Protein AF-A0A2I0X3A6-F1 (afdb_monomer_lite)

Foldseek 3Di:
DKDDDQQWIWDWDDPDPVDIDIDIGGHPDDDDPVNVVVVVVVVVVVVVVVVVD

Organism: NCBI:txid906689

Secondary structure (DSSP, 8-state):
-EEEETTEEEEEEESSSS-EEEEEEE-SSPPPHHHHHHHHHHHHHHHHHTT--

Sequence (53 aa):
MVLISPKFRFYRCKVSQSRDTLVLERGRAVLTFFQGAEAVLVFLERGRMSRRR

Structure (mmCIF, N/CA/C/O backbone):
data_AF-A0A2I0X3A6-F1
#
_entry.id   AF-A0A2I0X3A6-F1
#
loop_
_atom_site.group_PDB
_atom_site.id
_atom_site.type_symbol
_atom_site.label_atom_id
_atom_site.label_alt_id
_atom_site.label_comp_id
_atom_site.label_asym_id
_atom_site.label_entity_id
_atom_site.label_seq_id
_atom_site.pdbx_PDB_ins_code
_atom_site.Cartn_x
_atom_site.Cartn_y
_atom_site.Cartn_z
_atom_site.occupancy
_atom_site.B_iso_or_equiv
_atom_site.auth_seq_id
_atom_site.auth_comp_id
_atom_site.auth_asym_id
_atom_site.auth_atom_id
_atom_s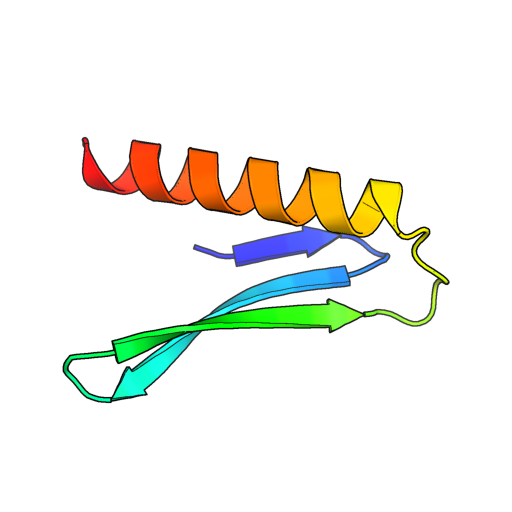ite.pdbx_PDB_model_num
ATOM 1 N N . MET A 1 1 ? -10.257 4.754 0.284 1.00 65.88 1 MET A N 1
ATOM 2 C CA . MET A 1 1 ? -9.223 5.505 -0.462 1.00 65.88 1 MET A CA 1
ATOM 3 C C . MET A 1 1 ? -8.332 4.509 -1.189 1.00 65.88 1 MET A C 1
ATOM 5 O O . MET A 1 1 ? -7.926 3.538 -0.559 1.00 65.88 1 MET A O 1
ATOM 9 N N . VAL A 1 2 ? -8.083 4.717 -2.482 1.00 70.94 2 VAL A N 1
ATOM 10 C CA . VAL A 1 2 ? -7.288 3.829 -3.349 1.00 70.94 2 VAL A CA 1
ATOM 11 C C . VAL A 1 2 ? -6.355 4.702 -4.193 1.00 70.94 2 VAL A C 1
ATOM 13 O O . VAL A 1 2 ? -6.777 5.766 -4.643 1.00 70.94 2 VAL A O 1
ATOM 16 N N . LEU A 1 3 ? -5.105 4.277 -4.386 1.00 73.69 3 LEU A N 1
ATOM 17 C CA . LEU A 1 3 ? -4.146 4.915 -5.290 1.00 73.69 3 LEU A CA 1
ATOM 18 C C . LEU A 1 3 ? -3.686 3.887 -6.326 1.00 73.69 3 LEU A C 1
ATOM 20 O O . LEU A 1 3 ? -3.174 2.826 -5.973 1.00 73.69 3 LEU A O 1
ATOM 24 N N . ILE A 1 4 ? -3.915 4.193 -7.602 1.00 76.62 4 ILE A N 1
ATOM 25 C CA . ILE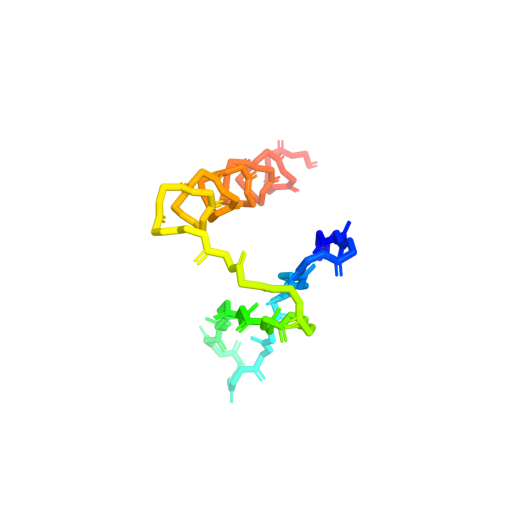 A 1 4 ? -3.689 3.277 -8.723 1.00 76.62 4 ILE A CA 1
ATOM 26 C C . ILE A 1 4 ? -2.613 3.873 -9.626 1.00 76.62 4 ILE A C 1
ATOM 28 O O . ILE A 1 4 ? -2.723 5.014 -10.063 1.00 76.62 4 ILE A O 1
ATOM 32 N N . SER A 1 5 ? -1.589 3.079 -9.912 1.00 76.69 5 SER A N 1
ATOM 33 C CA . SER A 1 5 ? -0.517 3.356 -10.862 1.00 76.69 5 SER A CA 1
ATOM 34 C C . SER A 1 5 ? -0.363 2.146 -11.793 1.00 76.69 5 SER A C 1
ATOM 36 O O . SER A 1 5 ? -0.636 1.019 -11.375 1.00 76.69 5 SER A O 1
ATOM 38 N N . PRO A 1 6 ? 0.128 2.306 -13.036 1.00 78.69 6 PRO A N 1
ATOM 39 C CA . PRO A 1 6 ? 0.481 1.167 -13.890 1.00 78.69 6 PRO A CA 1
ATOM 40 C C . PRO A 1 6 ? 1.485 0.203 -13.235 1.00 78.69 6 PRO A C 1
ATOM 42 O O . PRO A 1 6 ? 1.539 -0.977 -13.574 1.00 78.69 6 PRO A O 1
ATOM 45 N N . LYS A 1 7 ? 2.286 0.710 -12.288 1.00 79.31 7 LYS A N 1
ATOM 46 C CA . LYS A 1 7 ? 3.329 -0.052 -11.595 1.00 79.31 7 LYS A CA 1
ATOM 47 C C . LYS A 1 7 ? 2.847 -0.708 -10.301 1.00 79.31 7 LYS A C 1
ATOM 49 O O . LYS A 1 7 ? 3.457 -1.680 -9.874 1.00 79.31 7 LYS A O 1
ATOM 54 N N . PHE A 1 8 ? 1.798 -0.192 -9.661 1.00 80.12 8 PHE A N 1
ATOM 55 C CA . PHE A 1 8 ? 1.309 -0.700 -8.375 1.00 80.12 8 PHE A CA 1
ATOM 56 C C . PHE A 1 8 ? -0.098 -0.219 -8.037 1.00 80.12 8 PHE A C 1
ATOM 58 O O . PHE A 1 8 ? -0.588 0.779 -8.565 1.00 80.12 8 PHE A O 1
ATOM 65 N N . ARG A 1 9 ? -0.716 -0.883 -7.064 1.00 84.38 9 ARG A N 1
ATOM 66 C CA . ARG A 1 9 ? -1.969 -0.462 -6.445 1.00 84.38 9 ARG A CA 1
ATOM 67 C C . ARG A 1 9 ? -1.799 -0.403 -4.934 1.00 84.38 9 ARG A C 1
ATOM 69 O O . ARG A 1 9 ? -1.301 -1.348 -4.330 1.00 84.38 9 ARG A O 1
ATOM 76 N N . PHE A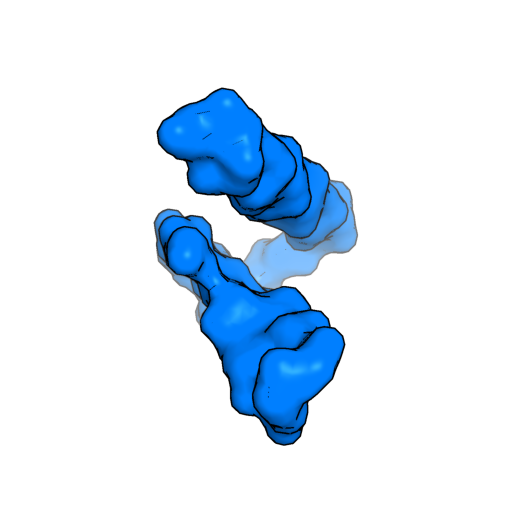 1 10 ? -2.240 0.699 -4.336 1.00 85.94 10 PHE A N 1
ATOM 77 C CA . PHE A 1 10 ? -2.428 0.813 -2.895 1.00 85.94 10 PHE A CA 1
ATOM 78 C C . PHE A 1 10 ? -3.902 0.913 -2.568 1.00 85.94 10 PHE A C 1
ATOM 80 O O . PHE A 1 10 ? -4.622 1.758 -3.106 1.00 85.94 10 PHE A O 1
ATOM 87 N N . TYR A 1 11 ? -4.338 0.102 -1.620 1.00 84.69 11 TYR A N 1
ATOM 88 C CA . TYR A 1 11 ? -5.684 0.185 -1.087 1.00 84.69 11 TYR A CA 1
ATOM 89 C C . TYR A 1 11 ? -5.699 -0.209 0.379 1.00 84.69 11 TYR A C 1
ATOM 91 O O . TYR A 1 11 ? -4.824 -0.906 0.893 1.00 84.69 11 TYR A O 1
ATOM 99 N N . ARG A 1 12 ? -6.722 0.284 1.068 1.00 83.50 12 ARG A N 1
ATOM 100 C CA . ARG A 1 12 ? -6.971 -0.037 2.465 1.00 83.50 12 ARG A CA 1
ATOM 101 C C . ARG A 1 12 ? -7.973 -1.180 2.532 1.00 83.50 12 ARG A C 1
ATOM 103 O O . ARG A 1 12 ? -9.025 -1.094 1.905 1.00 83.50 12 ARG A O 1
ATOM 110 N N . CYS A 1 13 ? -7.653 -2.217 3.290 1.00 85.75 13 CYS A N 1
ATOM 111 C CA . CYS A 1 13 ? -8.527 -3.361 3.522 1.00 85.75 13 CYS A CA 1
ATOM 112 C C . CYS A 1 13 ? -8.892 -3.437 5.011 1.00 85.75 13 CYS A C 1
ATOM 114 O O . CYS A 1 13 ? -8.069 -3.100 5.861 1.00 85.75 13 CYS A O 1
ATOM 116 N N . LYS A 1 14 ? -10.113 -3.869 5.336 1.00 87.81 14 LYS A N 1
ATOM 117 C CA . LYS A 1 14 ? -10.521 -4.174 6.714 1.00 87.81 14 LYS A CA 1
ATOM 118 C C . LYS A 1 14 ? -10.139 -5.612 7.038 1.00 87.81 14 LYS A C 1
ATOM 120 O O . LYS A 1 14 ? -10.663 -6.528 6.419 1.00 87.81 14 LYS A O 1
ATOM 125 N N . VAL A 1 15 ? -9.242 -5.801 8.004 1.00 86.31 15 VAL A N 1
ATOM 126 C CA . VAL A 1 15 ? -8.871 -7.138 8.505 1.00 86.31 15 VAL A CA 1
ATOM 127 C C . VAL A 1 15 ? -9.802 -7.552 9.644 1.00 86.31 15 VAL A C 1
ATOM 129 O O . VAL A 1 15 ? -10.141 -8.721 9.778 1.00 86.31 15 VAL A O 1
ATOM 132 N N . SER A 1 16 ? -10.252 -6.589 10.450 1.00 89.56 16 SER A N 1
ATOM 133 C CA . SER A 1 16 ? -11.277 -6.778 11.479 1.00 89.56 16 SER A CA 1
ATOM 134 C C . SER A 1 16 ? -12.086 -5.491 11.673 1.00 89.56 16 SER A C 1
ATOM 136 O O . SER A 1 16 ? -11.798 -4.466 11.052 1.00 89.56 16 SER A O 1
ATOM 138 N N . GLN A 1 17 ? -13.089 -5.514 12.559 1.00 84.44 17 GLN A N 1
ATOM 139 C CA . GLN A 1 17 ? -13.868 -4.315 12.900 1.00 84.44 17 GLN A CA 1
ATOM 140 C C . GLN A 1 17 ? -13.005 -3.177 13.471 1.00 84.44 17 GLN A C 1
ATOM 142 O O . GLN A 1 17 ? -13.301 -2.010 13.226 1.00 84.44 17 GLN A O 1
ATOM 147 N N . SER A 1 18 ? -11.929 -3.509 14.190 1.00 86.62 18 SER A N 1
ATOM 148 C CA . SER A 1 18 ? -11.029 -2.544 14.833 1.00 86.62 18 SER A CA 1
ATOM 149 C C . SER A 1 18 ? -9.738 -2.288 14.055 1.00 86.62 18 SER A C 1
ATOM 151 O O . SER A 1 18 ? -8.989 -1.374 14.403 1.00 86.62 18 SER A O 1
ATOM 153 N N . ARG A 1 19 ? -9.449 -3.077 13.011 1.00 83.56 19 ARG A N 1
ATOM 154 C CA . ARG A 1 19 ? -8.159 -3.036 12.321 1.00 83.56 19 ARG A CA 1
ATOM 155 C C . ARG A 1 19 ? -8.309 -2.959 10.811 1.00 83.56 19 ARG A C 1
ATOM 157 O O . ARG A 1 19 ? -8.696 -3.917 10.141 1.00 83.56 19 ARG A O 1
ATOM 164 N N . ASP A 1 20 ? -7.859 -1.831 10.283 1.00 85.25 20 ASP A N 1
ATOM 165 C CA . ASP A 1 20 ? -7.584 -1.671 8.864 1.00 85.25 20 ASP A CA 1
ATOM 166 C C . ASP A 1 20 ? -6.111 -1.993 8.571 1.00 85.25 20 ASP A C 1
ATOM 168 O O . ASP A 1 20 ? -5.228 -1.680 9.370 1.00 85.25 20 ASP A O 1
ATOM 172 N N . THR A 1 21 ? -5.837 -2.552 7.397 1.00 85.12 21 THR A N 1
ATOM 173 C CA . THR A 1 21 ? -4.493 -2.758 6.850 1.00 85.12 21 THR A CA 1
ATOM 174 C C . THR A 1 21 ? -4.311 -1.987 5.547 1.00 85.12 21 THR A C 1
ATOM 176 O O . THR A 1 21 ? -5.282 -1.673 4.851 1.00 85.12 21 THR A O 1
ATOM 179 N N . LEU A 1 22 ? -3.059 -1.683 5.215 1.00 83.94 22 LEU A N 1
ATOM 180 C CA . LEU A 1 22 ? -2.668 -1.122 3.929 1.00 83.94 22 LEU A CA 1
ATOM 181 C C . LEU A 1 22 ? -2.058 -2.234 3.080 1.00 83.94 22 LEU A C 1
ATOM 183 O O . LEU A 1 22 ? -1.113 -2.888 3.516 1.00 83.94 22 LEU A O 1
ATOM 187 N N . VAL A 1 23 ? -2.585 -2.431 1.876 1.00 85.25 23 VAL A N 1
ATOM 188 C CA . VAL A 1 23 ? -2.064 -3.419 0.932 1.00 85.25 23 VAL A CA 1
ATOM 189 C C . VAL A 1 23 ? -1.372 -2.697 -0.215 1.00 85.25 23 VAL A C 1
ATOM 191 O O . VAL A 1 23 ? -1.923 -1.748 -0.777 1.00 85.25 23 VAL A O 1
ATOM 194 N N . LEU A 1 24 ? -0.162 -3.161 -0.536 1.00 84.25 24 LEU A N 1
ATOM 195 C CA . LEU A 1 24 ? 0.603 -2.783 -1.718 1.00 84.25 24 LEU A CA 1
ATOM 196 C C . LEU A 1 24 ? 0.666 -3.973 -2.669 1.00 84.25 24 LEU A C 1
ATOM 198 O O . LEU A 1 24 ? 1.405 -4.926 -2.426 1.00 84.25 24 LEU A O 1
ATOM 202 N N . GLU A 1 25 ? -0.055 -3.889 -3.777 1.00 85.19 25 GLU A N 1
ATOM 203 C CA . GLU A 1 25 ? 0.088 -4.834 -4.879 1.00 85.19 25 GLU A CA 1
ATOM 204 C C . GLU A 1 25 ? 1.056 -4.263 -5.913 1.00 85.19 25 GLU A C 1
ATOM 206 O O . GLU A 1 25 ? 0.833 -3.180 -6.462 1.00 85.19 25 GLU A O 1
ATOM 211 N N . ARG A 1 26 ? 2.144 -4.985 -6.195 1.00 76.44 26 ARG A N 1
ATOM 212 C CA . ARG A 1 26 ? 3.064 -4.629 -7.282 1.00 76.44 26 ARG A CA 1
ATOM 213 C C . ARG A 1 26 ? 2.497 -5.139 -8.605 1.00 76.44 26 ARG A C 1
ATOM 215 O O . ARG A 1 26 ? 2.054 -6.279 -8.699 1.00 76.44 26 ARG A O 1
ATOM 222 N N . GLY A 1 27 ? 2.510 -4.286 -9.623 1.00 75.69 27 GLY A N 1
ATOM 223 C CA . GLY A 1 27 ? 2.216 -4.676 -10.998 1.00 75.69 27 GLY A CA 1
ATOM 224 C C . GLY A 1 27 ? 3.385 -5.435 -11.631 1.00 75.69 27 GLY A C 1
ATOM 225 O O . GLY A 1 27 ? 4.367 -5.769 -10.975 1.00 75.69 27 GLY A O 1
ATOM 226 N N . ARG A 1 28 ? 3.304 -5.670 -12.946 1.00 72.62 28 ARG A N 1
ATOM 227 C CA . ARG A 1 28 ? 4.368 -6.356 -13.709 1.00 72.62 28 ARG A CA 1
ATOM 228 C C . ARG A 1 28 ? 5.683 -5.573 -13.782 1.00 72.62 28 ARG A C 1
ATOM 230 O O . ARG A 1 28 ? 6.722 -6.154 -14.069 1.00 72.62 28 ARG A O 1
ATOM 237 N N . ALA A 1 29 ? 5.642 -4.262 -13.560 1.00 69.44 29 ALA A N 1
ATOM 238 C CA . ALA A 1 29 ? 6.825 -3.415 -13.593 1.00 69.44 29 ALA A CA 1
ATOM 239 C C . ALA A 1 29 ? 7.601 -3.495 -12.272 1.00 69.44 29 ALA A C 1
ATOM 241 O O . ALA A 1 29 ? 7.019 -3.394 -11.191 1.00 69.44 29 ALA A O 1
ATOM 242 N N . VAL A 1 30 ? 8.928 -3.604 -12.364 1.00 72.88 30 VAL A N 1
ATOM 243 C CA . VAL A 1 30 ? 9.809 -3.531 -11.196 1.00 72.88 30 VAL A CA 1
ATOM 244 C C . VAL A 1 30 ? 9.716 -2.130 -10.590 1.00 72.88 30 VAL A C 1
ATOM 246 O O . VAL A 1 30 ? 9.985 -1.126 -11.250 1.00 72.88 30 VAL A O 1
ATOM 249 N N . LEU A 1 31 ? 9.323 -2.072 -9.321 1.00 74.00 31 LEU A N 1
ATOM 250 C CA . LEU A 1 31 ? 9.409 -0.870 -8.504 1.00 74.00 31 LEU A CA 1
ATOM 251 C C . LEU A 1 31 ? 10.754 -0.827 -7.810 1.00 74.00 31 LEU A C 1
ATOM 253 O O . LEU A 1 31 ? 11.141 -1.787 -7.141 1.00 74.00 31 LEU A O 1
ATOM 257 N N . THR A 1 32 ? 11.430 0.310 -7.920 1.00 82.00 32 THR A N 1
ATOM 258 C CA . THR A 1 32 ? 12.571 0.572 -7.049 1.00 82.00 32 THR A CA 1
ATOM 259 C C . THR A 1 32 ? 12.077 0.758 -5.615 1.00 82.00 32 THR A C 1
ATOM 261 O O . THR A 1 32 ? 10.933 1.160 -5.376 1.00 82.00 32 THR A O 1
ATOM 264 N N . PHE A 1 33 ? 12.947 0.478 -4.644 1.00 78.81 33 PHE A N 1
ATOM 265 C CA . PHE A 1 33 ? 12.642 0.678 -3.227 1.00 78.81 33 PHE A CA 1
ATOM 266 C C . PHE A 1 33 ? 12.149 2.109 -2.942 1.00 78.81 33 PHE A C 1
ATOM 268 O O . PHE A 1 33 ? 11.113 2.285 -2.302 1.00 78.81 33 PHE A O 1
ATOM 275 N N . PHE A 1 34 ? 12.830 3.117 -3.500 1.00 82.12 34 PHE A N 1
ATOM 276 C CA . PHE A 1 34 ? 12.479 4.532 -3.340 1.00 82.12 34 PHE A CA 1
ATOM 277 C C . PHE A 1 34 ? 11.090 4.870 -3.889 1.00 82.12 34 PHE A C 1
ATOM 279 O O . PHE A 1 34 ? 10.294 5.486 -3.189 1.00 82.12 34 PHE A O 1
ATOM 286 N N . GLN A 1 35 ? 10.753 4.392 -5.092 1.00 79.31 35 GLN A N 1
ATOM 287 C CA . GLN A 1 35 ? 9.425 4.610 -5.678 1.00 79.31 35 GLN A CA 1
ATOM 288 C C . GLN A 1 35 ? 8.316 3.964 -4.839 1.00 79.31 35 GLN A C 1
ATOM 290 O O . GLN A 1 35 ? 7.225 4.518 -4.709 1.00 79.31 35 GLN A O 1
ATOM 295 N N . GLY A 1 36 ? 8.590 2.793 -4.253 1.00 78.94 36 GLY A N 1
ATOM 296 C CA . GLY A 1 36 ? 7.675 2.150 -3.315 1.00 78.94 36 GLY A CA 1
ATOM 297 C C . GLY A 1 36 ? 7.466 2.981 -2.047 1.00 78.94 36 GLY A C 1
ATOM 298 O O . GLY A 1 36 ? 6.325 3.182 -1.634 1.00 78.94 36 GLY A O 1
ATOM 299 N N . ALA A 1 37 ? 8.54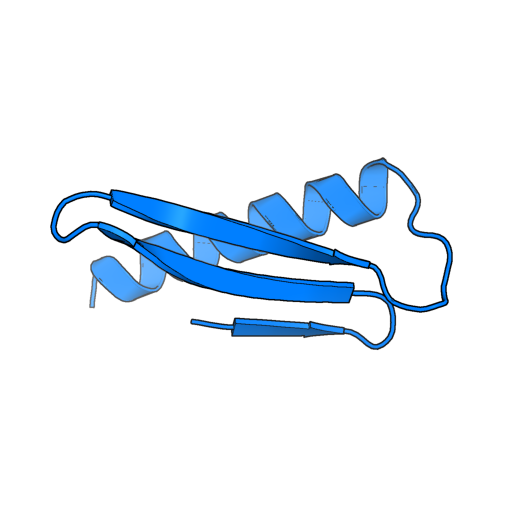9 3.492 -1.456 1.00 83.62 37 ALA A N 1
ATOM 300 C CA . ALA A 1 37 ? 8.506 4.302 -0.240 1.00 83.62 37 ALA A CA 1
ATOM 301 C C . ALA A 1 37 ? 7.751 5.628 -0.441 1.00 83.62 37 ALA A C 1
ATOM 303 O O . ALA A 1 37 ? 6.862 5.948 0.350 1.00 83.62 37 ALA A O 1
ATOM 304 N N . GLU A 1 38 ? 8.032 6.360 -1.522 1.00 83.69 38 GLU A N 1
ATOM 305 C CA . GLU A 1 38 ? 7.323 7.605 -1.852 1.00 83.69 38 GLU A CA 1
ATOM 306 C C . GLU A 1 38 ? 5.819 7.375 -2.013 1.00 83.69 38 GLU A C 1
ATOM 308 O O . GLU A 1 38 ? 5.000 8.125 -1.479 1.00 83.69 38 GLU A O 1
ATOM 313 N N . ALA A 1 39 ? 5.431 6.297 -2.694 1.00 79.31 39 ALA A N 1
ATOM 314 C CA . ALA A 1 39 ? 4.027 5.989 -2.905 1.00 79.31 39 ALA A CA 1
ATOM 315 C C . ALA A 1 39 ? 3.277 5.664 -1.598 1.00 79.31 39 ALA A C 1
ATOM 317 O O . ALA A 1 39 ? 2.116 6.060 -1.446 1.00 79.31 39 ALA A O 1
ATOM 318 N N . VAL A 1 40 ? 3.935 5.002 -0.635 1.00 82.25 40 VAL A N 1
ATOM 319 C CA . VAL A 1 40 ? 3.385 4.789 0.717 1.00 82.25 40 VAL A CA 1
ATOM 320 C C . VAL A 1 40 ? 3.163 6.125 1.424 1.00 82.25 40 VAL A C 1
ATOM 322 O O . VAL A 1 40 ? 2.084 6.342 1.980 1.00 82.25 40 VAL A O 1
ATOM 325 N N . LEU A 1 41 ? 4.150 7.026 1.389 1.00 84.38 41 LEU A N 1
ATOM 326 C CA . LEU A 1 41 ? 4.062 8.337 2.043 1.00 84.38 41 LEU A CA 1
ATOM 327 C C . LEU A 1 41 ? 2.882 9.150 1.501 1.00 84.38 41 LEU A C 1
ATOM 329 O O . LEU A 1 41 ? 2.019 9.570 2.274 1.00 84.38 41 LEU A O 1
ATOM 333 N N . VAL A 1 42 ? 2.769 9.262 0.174 1.00 81.31 42 VAL A N 1
ATOM 334 C CA . VAL A 1 42 ? 1.665 9.976 -0.492 1.00 81.31 42 VAL A CA 1
ATOM 335 C C . VAL A 1 42 ? 0.304 9.385 -0.108 1.00 81.31 42 VAL A C 1
ATOM 337 O O . VAL A 1 42 ? -0.662 10.119 0.130 1.00 81.31 42 VAL A O 1
ATOM 340 N N . PHE A 1 43 ? 0.199 8.055 -0.022 1.00 80.25 43 PHE A N 1
ATOM 341 C CA . PHE A 1 43 ? -1.041 7.401 0.391 1.00 80.25 43 PHE A CA 1
ATOM 342 C C . PHE A 1 43 ? -1.399 7.719 1.851 1.00 80.25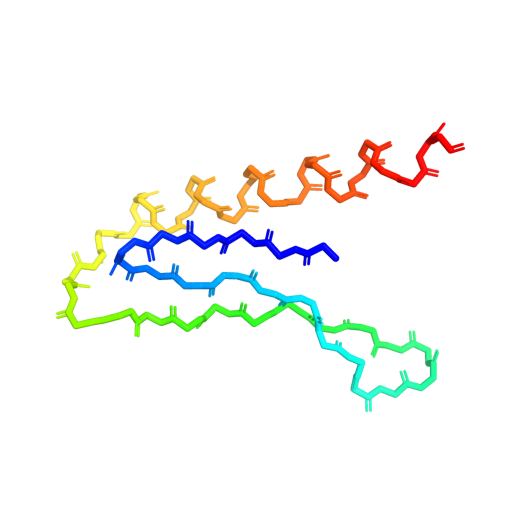 43 PHE A C 1
ATOM 344 O O . PHE A 1 43 ? -2.555 8.011 2.162 1.00 80.25 43 PHE A O 1
ATOM 351 N N . LEU A 1 44 ? -0.432 7.691 2.768 1.00 81.25 44 LEU A N 1
ATOM 352 C CA . LEU A 1 44 ? -0.680 7.996 4.179 1.00 81.25 44 LEU A CA 1
ATOM 353 C C . LEU A 1 44 ? -1.094 9.458 4.386 1.00 81.25 44 LEU A C 1
ATOM 355 O O . LEU A 1 44 ? -2.047 9.723 5.124 1.00 81.25 44 LEU A O 1
ATOM 359 N N . GLU A 1 45 ? -0.442 10.400 3.704 1.00 83.31 45 GLU A N 1
ATOM 360 C CA . GLU A 1 45 ? -0.776 11.826 3.778 1.00 83.31 45 GLU A CA 1
ATOM 361 C C . GLU A 1 45 ? -2.202 12.106 3.300 1.00 83.31 45 GLU A C 1
ATOM 363 O O . GLU A 1 45 ? -2.991 12.739 4.013 1.00 83.31 45 GLU A O 1
ATOM 368 N N . ARG A 1 46 ? -2.585 11.557 2.141 1.00 75.25 46 ARG A N 1
ATOM 369 C CA . ARG A 1 46 ? -3.954 11.689 1.620 1.00 75.25 46 ARG A CA 1
ATOM 370 C C . ARG A 1 46 ? -4.990 11.055 2.553 1.00 75.25 46 ARG A C 1
ATOM 372 O O . ARG A 1 46 ? -6.064 11.624 2.755 1.00 75.25 46 ARG A O 1
ATOM 379 N N . GLY A 1 47 ? -4.663 9.922 3.178 1.00 74.12 47 GLY A N 1
ATOM 380 C CA . GLY A 1 47 ? -5.535 9.262 4.152 1.00 74.12 47 GLY A CA 1
ATOM 381 C C . GLY A 1 47 ? -5.762 10.088 5.424 1.00 74.12 47 GLY A C 1
ATOM 382 O O . GLY A 1 47 ? -6.862 10.073 5.977 1.00 74.12 47 GLY A O 1
ATOM 383 N N . ARG A 1 48 ? -4.750 10.842 5.876 1.00 70.69 48 ARG A N 1
ATOM 384 C CA . ARG A 1 48 ? -4.869 11.766 7.018 1.00 70.69 48 ARG A CA 1
ATOM 385 C C . ARG A 1 48 ? -5.685 13.009 6.668 1.00 70.69 48 ARG A C 1
ATOM 387 O O . ARG A 1 48 ? -6.522 13.408 7.471 1.00 70.69 48 ARG A O 1
ATOM 394 N N . MET A 1 49 ? -5.488 13.577 5.478 1.00 61.06 49 MET A N 1
ATOM 395 C CA . MET A 1 49 ? -6.275 14.716 4.979 1.00 61.06 49 MET A CA 1
ATOM 396 C C . MET A 1 49 ? -7.768 14.372 4.882 1.00 61.06 49 MET A C 1
ATOM 398 O O . MET A 1 49 ? -8.609 15.141 5.334 1.00 61.06 49 MET A O 1
ATOM 402 N N . SER A 1 50 ? -8.098 13.182 4.368 1.00 57.97 50 SER A N 1
ATOM 403 C CA . SER A 1 50 ? -9.488 12.725 4.234 1.00 57.97 50 SER A CA 1
ATOM 404 C C . SER A 1 50 ? -10.200 12.468 5.567 1.00 57.97 50 SER A C 1
ATOM 406 O O . SER A 1 50 ? -11.417 12.365 5.561 1.00 57.97 50 SER A O 1
ATOM 408 N N . ARG A 1 51 ? -9.475 12.322 6.685 1.00 57.25 51 ARG A N 1
ATOM 409 C CA . ARG A 1 51 ? -10.061 12.195 8.035 1.00 57.25 51 ARG A CA 1
ATOM 410 C C . ARG A 1 51 ? -10.296 13.538 8.731 1.00 57.25 51 ARG A C 1
ATOM 412 O O . ARG A 1 51 ? -10.923 13.551 9.781 1.00 57.25 51 ARG A O 1
ATOM 419 N N . ARG A 1 52 ? -9.724 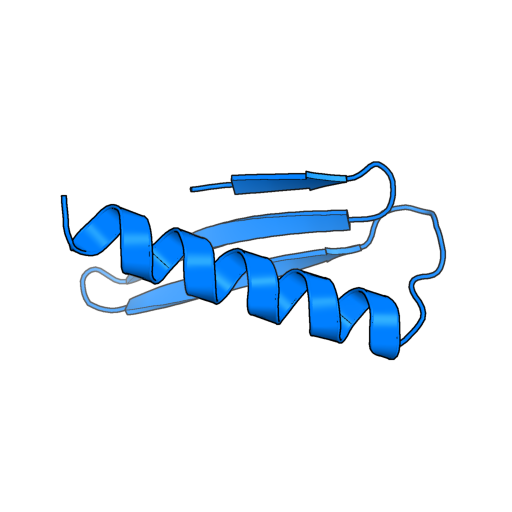14.631 8.213 1.00 58.34 52 ARG A N 1
ATOM 420 C CA . ARG A 1 52 ? -9.873 15.988 8.769 1.00 58.34 52 ARG A CA 1
ATOM 421 C C . ARG A 1 52 ? -10.993 16.801 8.103 1.00 58.34 52 ARG A C 1
ATOM 423 O O . ARG A 1 52 ? -11.231 17.921 8.538 1.00 58.34 52 ARG A O 1
ATOM 430 N N . ARG A 1 53 ? -11.625 16.269 7.056 1.00 49.41 53 ARG A N 1
ATOM 431 C CA . ARG A 1 53 ? -12.861 16.792 6.456 1.00 49.41 53 ARG A CA 1
ATOM 432 C C . ARG A 1 53 ? -14.026 15.921 6.889 1.00 49.41 53 ARG A C 1
ATOM 434 O O . ARG A 1 53 ? -15.126 16.487 7.010 1.00 49.41 53 ARG A O 1
#

pLDDT: mean 78.1, std 8.64, range [49.41, 89.56]

Radius of gyration: 11.98 Å; chains: 1; bounding box: 26×24×29 Å